Protein AF-A0A3D1PIJ4-F1 (afdb_monomer_lite)

Structure (mmCIF, N/CA/C/O backbone):
data_AF-A0A3D1PIJ4-F1
#
_entry.id   AF-A0A3D1PIJ4-F1
#
loop_
_atom_site.group_PDB
_atom_site.id
_atom_site.type_symbol
_atom_site.label_atom_id
_atom_site.label_alt_id
_atom_site.label_comp_id
_atom_site.label_asym_id
_atom_site.label_entity_id
_atom_site.label_seq_id
_atom_site.pdbx_PDB_ins_code
_atom_site.Cartn_x
_atom_site.Cartn_y
_atom_site.Cartn_z
_atom_site.occupancy
_atom_site.B_iso_or_equiv
_atom_site.auth_seq_id
_atom_site.auth_comp_id
_atom_site.auth_asym_id
_atom_site.auth_atom_id
_atom_site.pdbx_PDB_model_num
ATOM 1 N N . MET A 1 1 ? 21.576 12.232 30.224 1.00 36.19 1 MET A N 1
ATOM 2 C CA . MET A 1 1 ? 20.497 13.054 29.634 1.00 36.19 1 MET A CA 1
ATOM 3 C C . MET A 1 1 ? 19.832 12.214 28.550 1.00 36.19 1 MET A C 1
ATOM 5 O O . MET A 1 1 ? 20.417 12.026 27.494 1.00 36.19 1 MET A O 1
ATOM 9 N N . VAL A 1 2 ? 18.699 11.579 28.856 1.00 36.59 2 VAL A N 1
ATOM 10 C CA . VAL A 1 2 ? 17.982 10.718 27.900 1.00 36.59 2 VAL A CA 1
ATOM 11 C C . VAL A 1 2 ? 17.226 11.630 26.937 1.00 36.59 2 VAL A C 1
ATOM 13 O O . VAL A 1 2 ? 16.406 12.434 27.381 1.00 36.59 2 VAL A O 1
ATOM 16 N N . LYS A 1 3 ? 17.525 11.552 25.634 1.00 39.94 3 LYS A N 1
ATOM 17 C CA . LYS A 1 3 ? 16.743 12.249 24.608 1.00 39.94 3 LYS A CA 1
ATOM 18 C C . LYS A 1 3 ? 15.342 11.640 24.595 1.00 39.94 3 LYS A C 1
ATOM 20 O O . LYS A 1 3 ? 15.169 10.463 24.297 1.00 39.94 3 LYS A O 1
ATOM 25 N N . LYS A 1 4 ? 14.360 12.447 24.987 1.00 38.47 4 LYS A N 1
ATOM 26 C CA . LYS A 1 4 ? 12.931 12.152 24.909 1.00 38.47 4 LYS A CA 1
ATOM 27 C C . LYS A 1 4 ? 12.610 11.913 23.430 1.00 38.47 4 LYS A C 1
ATOM 29 O O . LYS A 1 4 ? 12.696 12.856 22.652 1.00 38.47 4 LYS A O 1
ATOM 34 N N . ASN A 1 5 ? 12.342 10.663 23.048 1.00 37.53 5 ASN A N 1
ATOM 35 C CA . ASN A 1 5 ? 11.903 10.317 21.696 1.00 37.53 5 ASN A CA 1
ATOM 36 C C . ASN A 1 5 ? 10.696 11.194 21.352 1.00 37.53 5 ASN A C 1
ATOM 38 O O . ASN A 1 5 ? 9.658 11.109 22.013 1.00 37.53 5 ASN A O 1
ATOM 42 N N . GLU A 1 6 ? 10.848 12.056 20.351 1.00 40.28 6 GLU A N 1
ATOM 43 C CA . GLU A 1 6 ? 9.713 12.670 19.683 1.00 40.28 6 GLU A CA 1
ATOM 44 C C . GLU A 1 6 ? 8.866 11.521 19.145 1.00 40.28 6 GLU A C 1
ATOM 46 O O . GLU A 1 6 ? 9.326 10.712 18.340 1.00 40.28 6 GLU A O 1
ATOM 51 N N . ILE A 1 7 ? 7.648 11.389 19.667 1.00 46.91 7 ILE A N 1
ATOM 52 C CA . ILE A 1 7 ? 6.647 10.479 19.126 1.00 46.91 7 ILE A CA 1
ATOM 53 C C . ILE A 1 7 ? 6.382 10.992 17.713 1.00 46.91 7 ILE A C 1
ATOM 55 O O . ILE A 1 7 ? 5.614 11.937 17.533 1.00 46.91 7 ILE A O 1
ATOM 59 N N . SER A 1 8 ? 7.083 10.419 16.730 1.00 50.78 8 SER A N 1
ATOM 60 C CA . SER A 1 8 ? 6.743 10.542 15.319 1.00 50.78 8 SER A CA 1
ATOM 61 C C . SER A 1 8 ? 5.248 10.278 15.225 1.00 50.78 8 SER A C 1
ATOM 63 O O . SER A 1 8 ? 4.767 9.204 15.597 1.00 50.78 8 SER A O 1
ATOM 65 N N . LYS A 1 9 ? 4.492 11.317 14.879 1.00 66.25 9 LYS A N 1
ATOM 66 C CA . LYS A 1 9 ? 3.040 11.250 14.816 1.00 66.25 9 LYS A CA 1
ATOM 67 C C . LYS A 1 9 ? 2.722 10.303 13.665 1.00 66.25 9 LYS A C 1
ATOM 69 O O . LYS A 1 9 ? 2.922 10.679 12.514 1.00 66.25 9 LYS A O 1
ATOM 74 N N . LEU A 1 10 ? 2.306 9.084 14.005 1.00 82.81 10 LEU A N 1
ATOM 75 C CA . LEU A 1 10 ? 1.953 8.033 13.055 1.00 82.81 10 LEU A CA 1
ATOM 76 C C . LEU A 1 10 ? 1.086 8.636 11.943 1.00 82.81 10 LEU A C 1
ATOM 78 O O . LEU A 1 10 ? 0.108 9.329 12.226 1.00 82.81 10 LEU A O 1
ATOM 82 N N . GLY A 1 11 ? 1.529 8.482 10.701 1.00 92.69 11 GLY A N 1
ATOM 83 C CA . GLY A 1 11 ? 1.030 9.217 9.550 1.00 92.69 11 GLY A CA 1
ATOM 84 C C . GLY A 1 11 ? 0.187 8.357 8.620 1.00 92.69 11 GLY A C 1
ATOM 85 O O . GLY A 1 11 ? 0.093 7.139 8.756 1.00 92.69 11 GLY A O 1
ATOM 86 N N . LYS A 1 12 ? -0.391 8.997 7.597 1.00 95.62 12 LYS A N 1
ATOM 87 C CA . LYS A 1 12 ? -1.196 8.324 6.562 1.00 95.62 12 LYS A CA 1
ATOM 88 C C . LYS A 1 12 ? -0.456 7.133 5.925 1.00 95.62 12 LYS A C 1
ATOM 90 O O . LYS A 1 12 ? -1.069 6.109 5.650 1.00 95.62 12 LYS A O 1
ATOM 95 N N . GLN A 1 13 ? 0.858 7.261 5.727 1.00 96.50 13 GLN A N 1
ATOM 96 C CA . GLN A 1 13 ? 1.696 6.229 5.108 1.00 96.50 13 GLN A CA 1
ATOM 97 C C . GLN A 1 13 ? 1.903 4.990 5.987 1.00 96.50 13 GLN A C 1
ATOM 99 O O . GLN A 1 13 ? 2.015 3.895 5.445 1.00 96.50 13 GLN A O 1
ATOM 104 N N . ASP A 1 14 ? 1.882 5.119 7.316 1.00 97.25 14 ASP A N 1
ATOM 105 C CA . ASP A 1 14 ? 2.011 3.964 8.216 1.00 97.25 14 ASP A CA 1
ATOM 106 C C . ASP A 1 14 ? 0.780 3.051 8.122 1.00 97.25 14 ASP A C 1
ATOM 108 O O . ASP A 1 14 ? 0.894 1.826 8.072 1.00 97.25 14 ASP A O 1
ATOM 112 N N . TRP A 1 15 ? -0.409 3.654 8.017 1.00 98.00 15 TRP A N 1
ATOM 113 C CA . TRP A 1 15 ? -1.661 2.934 7.778 1.00 98.00 15 TRP A CA 1
ATOM 114 C C . TRP A 1 15 ? -1.686 2.241 6.418 1.00 98.00 15 TRP A C 1
ATOM 116 O O . TRP A 1 15 ? -2.098 1.086 6.341 1.00 98.00 15 TRP A O 1
ATOM 126 N N . ILE A 1 16 ? -1.235 2.929 5.364 1.00 98.19 16 ILE A N 1
ATOM 127 C CA . ILE A 1 16 ? -1.156 2.366 4.010 1.00 98.19 16 ILE A CA 1
ATOM 128 C C . ILE A 1 16 ? -0.170 1.196 3.979 1.00 98.19 16 ILE A C 1
ATOM 130 O O . ILE A 1 16 ? -0.525 0.107 3.536 1.00 98.19 16 ILE A O 1
ATOM 134 N N . GLY A 1 17 ? 1.042 1.393 4.503 1.00 97.25 17 GLY A N 1
ATOM 135 C CA . GLY A 1 17 ? 2.086 0.372 4.516 1.00 97.25 17 GLY A CA 1
ATOM 136 C C . GLY A 1 17 ? 1.677 -0.875 5.298 1.00 97.25 17 GLY A C 1
ATOM 137 O O . GLY A 1 17 ? 1.830 -1.991 4.801 1.00 97.25 17 GLY A O 1
ATOM 138 N N . LEU A 1 18 ? 1.092 -0.708 6.490 1.00 98.12 18 LEU A N 1
ATOM 139 C CA . LEU A 1 18 ? 0.581 -1.852 7.242 1.00 98.12 18 LEU A CA 1
ATOM 140 C C . LEU A 1 18 ? -0.628 -2.498 6.553 1.00 98.12 18 LEU A C 1
ATOM 142 O O . LEU A 1 18 ? -0.735 -3.722 6.543 1.00 98.12 18 LEU A O 1
ATOM 146 N N . GLY A 1 19 ? -1.524 -1.702 5.969 1.00 97.94 19 GLY A N 1
ATOM 147 C CA . GLY A 1 19 ? -2.668 -2.203 5.212 1.00 97.94 19 GLY A CA 1
ATOM 148 C C . GLY A 1 19 ? -2.243 -3.099 4.049 1.00 97.94 19 GLY A C 1
ATOM 149 O O . GLY A 1 19 ? -2.775 -4.198 3.914 1.00 97.94 19 GLY A O 1
ATOM 150 N N . LEU A 1 20 ? -1.243 -2.681 3.264 1.00 97.56 20 LEU A N 1
ATOM 151 C CA . LEU A 1 20 ? -0.673 -3.475 2.167 1.00 97.56 20 LEU A CA 1
ATOM 152 C C . LEU A 1 20 ? -0.025 -4.771 2.671 1.00 97.56 20 LEU A C 1
ATOM 154 O O . LEU A 1 20 ? -0.197 -5.822 2.056 1.00 97.56 20 LEU A O 1
ATOM 158 N N . LYS A 1 21 ? 0.654 -4.727 3.823 1.00 97.38 21 LYS A N 1
ATOM 159 C CA . LYS A 1 21 ? 1.204 -5.931 4.458 1.00 97.38 21 LYS A CA 1
ATOM 160 C C . LYS A 1 21 ? 0.102 -6.921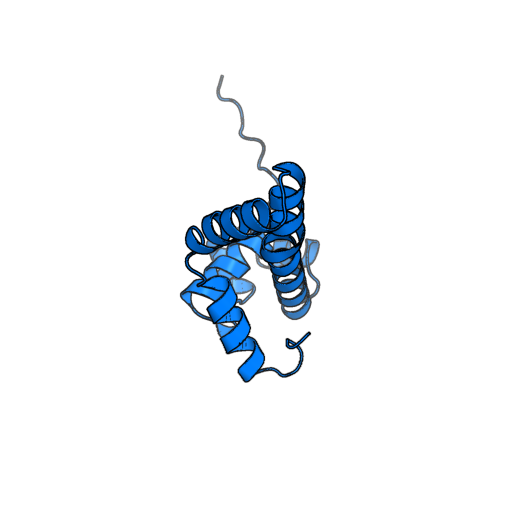 4.852 1.00 97.38 21 LYS A C 1
ATOM 162 O O . LYS A 1 21 ? 0.174 -8.093 4.503 1.00 97.38 21 LYS A O 1
ATOM 167 N N . VAL A 1 22 ? -0.940 -6.448 5.536 1.00 98.00 22 VAL A N 1
ATOM 168 C CA . VAL A 1 22 ? -2.084 -7.288 5.932 1.00 98.00 22 VAL A CA 1
ATOM 169 C C . VAL A 1 22 ? -2.829 -7.826 4.708 1.00 98.00 22 VAL A C 1
ATOM 171 O O . VAL A 1 22 ? -3.267 -8.975 4.716 1.00 98.00 22 VAL A O 1
ATOM 174 N N . LEU A 1 23 ? -2.946 -7.026 3.646 1.00 97.31 23 LEU A N 1
ATOM 175 C CA . LEU A 1 23 ? -3.527 -7.449 2.375 1.00 97.31 23 LEU A CA 1
ATOM 176 C C . LEU A 1 23 ? -2.752 -8.628 1.774 1.00 97.31 23 LEU A C 1
ATOM 178 O O . LEU A 1 23 ? -3.371 -9.635 1.440 1.00 97.31 23 LEU A O 1
ATOM 182 N N . ALA A 1 24 ? -1.425 -8.521 1.681 1.00 95.88 24 ALA A N 1
ATOM 183 C CA . ALA A 1 24 ? -0.566 -9.586 1.166 1.00 95.88 24 ALA A CA 1
ATOM 184 C C . ALA A 1 24 ? -0.662 -10.876 2.000 1.00 95.88 24 ALA A C 1
ATOM 186 O O . ALA A 1 24 ? -0.742 -11.968 1.446 1.00 95.88 24 ALA A O 1
ATOM 187 N N . GLU A 1 25 ? -0.699 -10.753 3.329 1.00 96.06 25 GLU A N 1
ATOM 188 C CA . GLU A 1 25 ? -0.680 -11.904 4.240 1.00 96.06 25 GLU A CA 1
ATOM 189 C C . GLU A 1 25 ? -2.051 -12.574 4.417 1.00 96.06 25 GLU A C 1
ATOM 191 O O . GLU A 1 25 ? -2.128 -13.769 4.694 1.00 96.06 25 GLU A O 1
ATOM 196 N N . SER A 1 26 ? -3.147 -11.812 4.359 1.00 95.81 26 SER A N 1
ATOM 197 C CA . SER A 1 26 ? -4.469 -12.268 4.831 1.00 95.81 26 SER A CA 1
ATOM 198 C C . SER A 1 26 ? -5.650 -11.837 3.954 1.00 95.81 26 SER A C 1
ATOM 200 O O . SER A 1 26 ? -6.798 -12.176 4.253 1.00 95.81 26 SER A O 1
ATOM 202 N N . GLY A 1 27 ? -5.395 -11.118 2.861 1.00 95.25 27 GLY A N 1
ATOM 203 C CA . GLY A 1 27 ? -6.417 -10.647 1.932 1.00 95.25 27 GLY A CA 1
ATOM 204 C C . GLY A 1 27 ? -7.195 -9.419 2.417 1.00 95.25 27 GLY A C 1
ATOM 205 O O . GLY A 1 27 ? -7.121 -8.991 3.570 1.00 95.25 27 GLY A O 1
ATOM 206 N N . VAL A 1 28 ? -7.981 -8.840 1.505 1.00 95.81 28 VAL A N 1
ATOM 207 C CA . VAL A 1 28 ? -8.651 -7.540 1.700 1.00 95.81 28 VAL A CA 1
ATOM 208 C C . VAL A 1 28 ? -9.601 -7.509 2.901 1.00 95.81 28 VAL A C 1
ATOM 210 O O . VAL A 1 28 ? -9.699 -6.501 3.603 1.00 95.81 28 VAL A O 1
ATOM 213 N N . GLU A 1 29 ? -10.264 -8.625 3.204 1.00 94.56 29 GLU A N 1
ATOM 214 C CA . GLU A 1 29 ? -11.196 -8.728 4.331 1.00 94.56 29 GLU A CA 1
ATOM 215 C C . GLU A 1 29 ? -10.513 -8.571 5.693 1.00 94.56 29 GLU A C 1
ATOM 217 O O . GLU A 1 29 ? -11.159 -8.162 6.659 1.00 94.56 29 GLU A O 1
ATOM 222 N N . ALA A 1 30 ? -9.211 -8.857 5.783 1.00 96.44 30 ALA A N 1
ATOM 223 C CA . ALA A 1 30 ? -8.426 -8.670 6.998 1.00 96.44 30 ALA A CA 1
ATOM 224 C C . ALA A 1 30 ? -8.013 -7.205 7.220 1.00 96.44 30 ALA A C 1
ATOM 226 O O . ALA A 1 30 ? -7.718 -6.812 8.353 1.00 96.44 30 ALA A O 1
ATOM 227 N N . VAL A 1 31 ? -8.050 -6.372 6.173 1.00 97.69 31 VAL A N 1
ATOM 228 C CA . VAL A 1 31 ? -7.736 -4.939 6.236 1.00 97.69 31 VAL A CA 1
ATOM 229 C C . VAL A 1 31 ? -8.889 -4.199 6.916 1.00 97.69 31 VAL A C 1
ATOM 231 O O . VAL A 1 31 ? -9.792 -3.663 6.275 1.00 97.69 31 VAL A O 1
ATOM 234 N N . ARG A 1 32 ? -8.898 -4.204 8.251 1.00 97.38 32 ARG A N 1
ATOM 235 C CA . ARG A 1 32 ? -9.932 -3.572 9.083 1.00 97.38 32 ARG A CA 1
ATOM 236 C C . ARG A 1 32 ? -9.306 -2.561 10.033 1.00 97.38 32 ARG A C 1
ATOM 238 O O . ARG A 1 32 ? -8.255 -2.813 10.616 1.00 97.38 32 ARG A O 1
ATOM 245 N N . VAL A 1 33 ? -10.004 -1.445 10.249 1.00 97.38 33 VAL A N 1
ATOM 246 C CA . VAL A 1 33 ? -9.501 -0.305 11.035 1.00 97.38 33 VAL A CA 1
ATOM 247 C C . VAL A 1 33 ? -9.060 -0.715 12.442 1.00 97.38 33 VAL A C 1
ATOM 249 O O . VAL A 1 33 ? -7.989 -0.327 12.890 1.00 97.38 33 VAL A O 1
ATOM 252 N N . GLU A 1 34 ? -9.863 -1.510 13.150 1.00 97.06 34 GLU A N 1
ATOM 253 C CA . GLU A 1 34 ? -9.571 -1.894 14.537 1.00 97.06 34 GLU A CA 1
ATOM 254 C C . GLU A 1 34 ? -8.347 -2.816 14.679 1.00 97.06 34 GLU A C 1
ATOM 256 O O . GLU A 1 34 ? -7.476 -2.496 15.491 1.00 97.06 34 GLU A O 1
ATOM 261 N N . 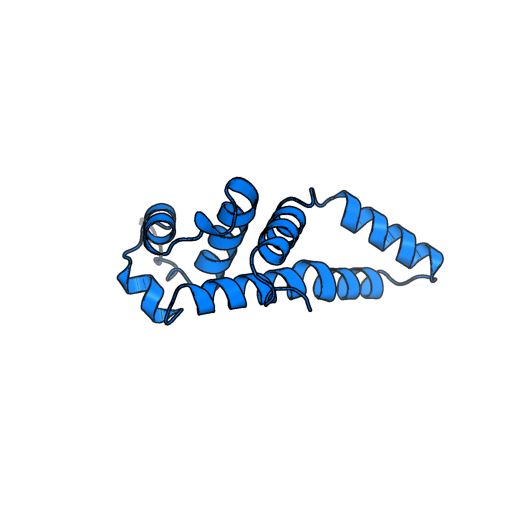PRO A 1 35 ? -8.221 -3.922 13.915 1.00 97.81 35 PRO A N 1
ATOM 262 C CA . PRO A 1 35 ? -6.985 -4.702 13.868 1.00 97.81 35 PRO A CA 1
ATOM 263 C C . PRO A 1 35 ? -5.752 -3.874 13.502 1.00 97.81 35 PRO A C 1
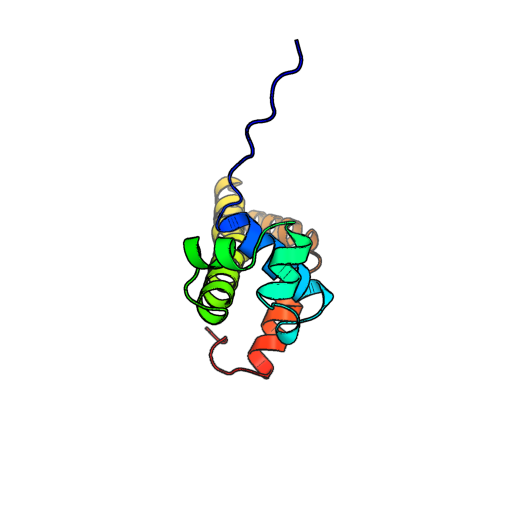ATOM 265 O O . PRO A 1 35 ? -4.734 -3.982 14.182 1.00 97.81 35 PRO A O 1
ATOM 268 N N . LEU A 1 36 ? -5.847 -3.009 12.488 1.00 97.88 36 LEU A N 1
ATOM 269 C CA . LEU A 1 36 ? -4.731 -2.155 12.076 1.00 97.88 36 LEU A CA 1
ATOM 270 C C . LEU A 1 36 ? -4.329 -1.170 13.182 1.00 97.88 36 LEU A C 1
ATOM 272 O O . LEU A 1 36 ? -3.146 -1.044 13.479 1.00 97.88 36 LEU A O 1
ATOM 276 N N . ALA A 1 37 ? -5.295 -0.541 13.857 1.00 96.62 37 ALA A N 1
ATOM 277 C CA . ALA A 1 37 ? -5.029 0.346 14.989 1.00 96.62 37 ALA A CA 1
ATOM 278 C C . ALA A 1 37 ? -4.269 -0.376 16.113 1.00 96.62 37 ALA A C 1
ATOM 280 O O . ALA A 1 37 ? -3.302 0.159 16.654 1.00 96.62 37 ALA A O 1
ATOM 281 N N . LYS A 1 38 ? -4.673 -1.616 16.428 1.00 97.00 38 LYS A N 1
ATOM 282 C CA . LYS A 1 38 ? -3.993 -2.454 17.427 1.00 97.00 38 LYS A CA 1
ATOM 283 C C . LYS A 1 38 ? -2.558 -2.776 17.014 1.00 97.00 38 LYS A C 1
ATOM 285 O O . LYS A 1 38 ? -1.659 -2.638 17.835 1.00 97.00 38 LYS A O 1
ATOM 290 N N . LEU A 1 39 ? -2.343 -3.168 15.759 1.00 96.81 39 LEU A N 1
ATOM 291 C CA . LEU A 1 39 ? -1.015 -3.478 15.219 1.00 96.81 39 LEU A CA 1
ATOM 292 C C . LEU A 1 39 ? -0.092 -2.248 15.184 1.00 96.81 39 LEU A C 1
ATOM 294 O O . LEU A 1 39 ? 1.098 -2.372 15.454 1.00 96.81 39 LEU A O 1
ATOM 298 N N . LEU A 1 40 ? -0.642 -1.061 14.915 1.00 96.00 40 LEU A N 1
ATOM 299 C CA . LEU A 1 40 ? 0.074 0.222 14.954 1.00 96.00 40 LEU A CA 1
ATOM 300 C C . LEU A 1 40 ? 0.240 0.781 16.376 1.00 96.00 40 LEU A C 1
ATOM 302 O O . LEU A 1 40 ? 0.873 1.819 16.549 1.00 96.00 40 LEU A O 1
ATOM 306 N N . ASN A 1 41 ? -0.325 0.118 17.391 1.00 95.81 41 ASN A N 1
ATOM 307 C CA . ASN A 1 41 ? -0.348 0.572 18.782 1.00 95.81 41 ASN A CA 1
ATOM 308 C C . ASN A 1 41 ? -0.936 1.991 18.954 1.00 95.81 41 ASN A C 1
ATOM 310 O O . ASN A 1 41 ? -0.413 2.829 19.692 1.00 95.81 41 ASN A O 1
ATOM 314 N N . VAL A 1 42 ? -2.040 2.267 18.256 1.00 94.75 42 VAL A N 1
ATOM 315 C CA . VAL A 1 42 ? -2.781 3.537 18.307 1.00 94.75 42 VAL A CA 1
ATOM 316 C C . VAL A 1 42 ? -4.273 3.298 18.538 1.00 94.75 42 VAL A C 1
ATOM 318 O O . VAL A 1 42 ? -4.777 2.177 18.472 1.00 94.75 42 VAL A O 1
ATOM 321 N N . THR A 1 43 ? -5.017 4.362 18.832 1.00 95.31 43 THR A N 1
ATOM 322 C CA . THR A 1 43 ? -6.471 4.267 18.996 1.00 95.31 43 THR A CA 1
ATOM 323 C C . THR A 1 43 ? -7.173 4.217 17.641 1.00 95.31 43 THR A C 1
ATOM 325 O O . THR A 1 43 ? -6.709 4.795 16.664 1.00 95.31 43 THR A O 1
ATOM 328 N N . LYS A 1 44 ? -8.374 3.629 17.586 1.00 94.62 44 LYS A N 1
ATOM 329 C CA . LYS A 1 44 ? -9.255 3.748 16.409 1.00 94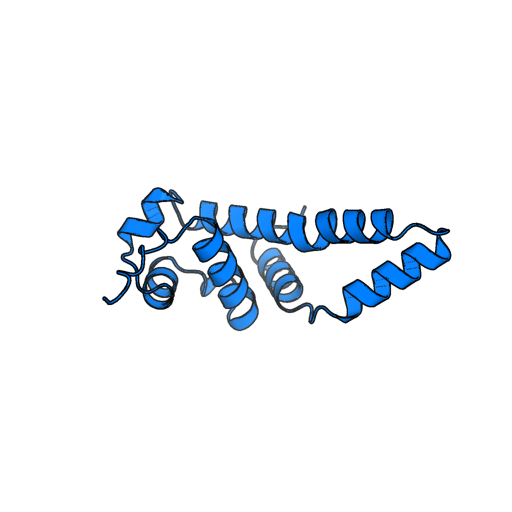.62 44 LYS A CA 1
ATOM 330 C C . LYS A 1 44 ? -9.529 5.215 16.043 1.00 94.62 44 LYS A C 1
ATOM 332 O O . LYS A 1 44 ? -9.696 5.538 14.878 1.00 94.62 44 LYS A O 1
ATOM 337 N N . GLY A 1 45 ? -9.549 6.113 17.032 1.00 95.25 45 GLY A N 1
ATOM 338 C CA . GLY A 1 45 ? -9.737 7.547 16.814 1.00 95.25 45 GLY A CA 1
ATOM 339 C C . GLY A 1 45 ? -8.618 8.202 15.998 1.00 95.25 45 GLY A C 1
ATOM 340 O O . GLY A 1 45 ? -8.897 9.148 15.269 1.00 95.25 45 GLY A O 1
ATOM 341 N N . SER A 1 46 ? -7.375 7.701 16.070 1.00 94.38 46 SER A N 1
ATOM 342 C CA . SER A 1 46 ? -6.266 8.259 15.282 1.00 94.38 46 SER A CA 1
ATOM 343 C C . SER A 1 46 ? -6.447 8.023 13.779 1.00 94.38 46 SER A C 1
ATOM 345 O O . SER A 1 46 ? -6.079 8.882 12.984 1.00 94.38 46 SER A O 1
ATOM 347 N N . PHE A 1 47 ? -7.093 6.917 13.392 1.00 96.81 47 PHE A N 1
ATOM 348 C CA . PHE A 1 47 ? -7.426 6.605 12.000 1.00 96.81 47 PHE A CA 1
ATOM 349 C C . PHE A 1 47 ? -8.228 7.726 11.333 1.00 96.81 47 PHE A C 1
ATOM 351 O O . PHE A 1 47 ? -7.906 8.143 10.221 1.00 96.81 47 PHE A O 1
ATOM 358 N N . TYR A 1 48 ? -9.227 8.261 12.041 1.00 95.94 48 TYR A N 1
ATOM 359 C CA . TYR A 1 48 ? -10.149 9.255 11.492 1.00 95.94 48 TYR A CA 1
ATOM 360 C C . TYR A 1 48 ? -9.519 10.630 11.231 1.00 95.94 48 TYR A C 1
ATOM 362 O O . TYR A 1 48 ? -10.122 11.464 10.561 1.00 95.94 48 TYR A O 1
ATOM 370 N N . TRP A 1 49 ? -8.286 10.865 11.694 1.00 95.44 49 TRP A N 1
ATOM 371 C CA . TRP A 1 49 ? -7.498 12.033 11.286 1.00 95.44 49 TRP A CA 1
ATOM 372 C C . TRP A 1 49 ? -6.890 11.890 9.887 1.00 95.44 49 TRP A C 1
ATOM 374 O O . TRP A 1 49 ? -6.466 12.888 9.307 1.00 95.44 49 TRP A O 1
ATOM 384 N N . HIS A 1 50 ? -6.816 10.666 9.361 1.00 95.75 50 HIS A N 1
ATOM 385 C CA . HIS A 1 50 ? -6.184 10.352 8.080 1.00 95.75 50 HIS A CA 1
ATOM 386 C C . HIS A 1 50 ? -7.175 9.871 7.019 1.00 95.75 50 HIS A C 1
ATOM 388 O O . HIS A 1 50 ? -6.951 10.144 5.842 1.00 95.75 50 HIS A O 1
ATOM 394 N N . PHE A 1 51 ? -8.236 9.170 7.430 1.00 97.31 51 PHE A N 1
ATOM 395 C CA . PHE A 1 51 ? -9.227 8.560 6.544 1.00 97.31 51 PHE A CA 1
ATOM 396 C C . PHE A 1 51 ? -10.623 8.639 7.159 1.00 97.31 51 PHE A C 1
ATOM 398 O O . PHE A 1 51 ? -10.806 8.411 8.352 1.00 97.31 51 PHE A O 1
ATOM 405 N N . LYS A 1 52 ? -11.639 8.899 6.346 1.00 96.75 52 LYS A N 1
ATOM 406 C CA . LYS A 1 52 ? -13.041 8.966 6.770 1.00 96.75 52 LYS A CA 1
ATOM 407 C C . LYS A 1 52 ? -13.625 7.580 7.032 1.00 96.75 52 LYS A C 1
ATOM 409 O O . LYS A 1 52 ? -14.473 7.429 7.910 1.00 96.75 52 LYS A O 1
ATOM 414 N N . ASN A 1 53 ? -13.199 6.575 6.272 1.00 97.12 53 ASN A N 1
ATOM 415 C CA . ASN A 1 53 ? -13.707 5.205 6.331 1.00 97.12 53 ASN A CA 1
ATOM 416 C C . ASN A 1 53 ? -12.666 4.200 5.802 1.00 97.12 53 ASN A C 1
ATOM 418 O O . ASN A 1 53 ? -11.551 4.576 5.439 1.00 97.12 53 ASN A O 1
ATOM 422 N N . ARG A 1 54 ? -13.016 2.907 5.819 1.00 96.38 54 ARG A N 1
ATOM 423 C CA . ARG A 1 54 ? -12.142 1.825 5.339 1.00 96.38 54 ARG A CA 1
ATOM 424 C C . ARG A 1 54 ? -11.906 1.936 3.835 1.00 96.38 54 ARG A C 1
ATOM 426 O O . ARG A 1 54 ? -10.802 1.656 3.389 1.00 96.38 54 ARG A O 1
ATOM 433 N N . GLU A 1 55 ? -12.919 2.340 3.084 1.00 96.56 55 GLU A N 1
ATOM 434 C CA . GLU A 1 55 ? -12.869 2.474 1.631 1.00 96.56 55 GLU A CA 1
ATOM 435 C C . GLU A 1 55 ? -11.794 3.490 1.217 1.00 96.56 55 GLU A C 1
ATOM 437 O O . GLU A 1 55 ? -10.951 3.175 0.389 1.00 96.56 55 GLU A O 1
ATOM 442 N N . GLU A 1 56 ? -11.698 4.639 1.893 1.00 97.62 56 GLU A N 1
ATOM 443 C CA . GLU A 1 56 ? -10.655 5.639 1.619 1.00 97.62 56 GLU A CA 1
ATOM 444 C C . GLU A 1 56 ? -9.238 5.120 1.925 1.00 97.62 56 GLU A C 1
ATOM 446 O O . GLU A 1 56 ? -8.272 5.510 1.265 1.00 97.62 56 GLU A O 1
ATOM 451 N N . LEU A 1 57 ? -9.089 4.233 2.917 1.00 97.88 57 LEU A N 1
ATOM 452 C CA . LEU A 1 57 ? -7.816 3.546 3.153 1.00 97.88 57 LEU A CA 1
ATOM 453 C C . LEU A 1 57 ? -7.496 2.590 1.999 1.00 97.88 57 LEU A C 1
ATOM 455 O O . LEU A 1 57 ? -6.365 2.591 1.520 1.00 97.88 57 LEU A O 1
ATOM 459 N N . LEU A 1 58 ? -8.469 1.789 1.563 1.00 97.00 58 LEU A N 1
ATOM 460 C CA . LEU A 1 58 ? -8.297 0.831 0.471 1.00 97.00 58 LEU A CA 1
ATOM 461 C C . LEU A 1 58 ? -7.934 1.529 -0.847 1.00 97.00 58 LEU A C 1
ATOM 463 O O . LEU A 1 58 ? -6.982 1.118 -1.507 1.00 97.00 58 LEU A O 1
ATOM 467 N N . ASP A 1 59 ? -8.604 2.633 -1.176 1.00 96.81 59 ASP A N 1
ATOM 468 C CA . ASP A 1 59 ? -8.283 3.451 -2.348 1.00 96.81 59 ASP A CA 1
ATOM 469 C C . ASP A 1 59 ? -6.862 4.017 -2.259 1.00 96.81 59 ASP A C 1
ATOM 471 O O . ASP A 1 59 ? -6.093 3.970 -3.220 1.00 96.81 59 ASP A O 1
ATOM 475 N N . ALA A 1 60 ? -6.471 4.523 -1.085 1.00 97.31 60 ALA A N 1
ATOM 476 C CA . ALA A 1 60 ? -5.123 5.040 -0.876 1.00 97.31 60 ALA A CA 1
ATOM 477 C C . ALA A 1 60 ? -4.051 3.941 -0.949 1.00 97.31 60 ALA A C 1
ATOM 479 O O . ALA A 1 60 ? -2.943 4.211 -1.406 1.00 97.31 60 ALA A O 1
ATOM 480 N N . MET A 1 61 ? -4.367 2.717 -0.518 1.00 97.31 61 MET A N 1
ATOM 481 C CA . MET A 1 61 ? -3.491 1.556 -0.670 1.00 97.31 61 MET A CA 1
ATOM 482 C C . MET A 1 61 ? -3.288 1.197 -2.141 1.00 97.31 61 MET A C 1
ATOM 484 O O . MET A 1 61 ? -2.148 0.990 -2.548 1.00 97.31 61 MET A O 1
ATOM 488 N N . LEU A 1 62 ? -4.358 1.175 -2.942 1.00 95.19 62 LEU A N 1
ATOM 489 C CA . LEU A 1 62 ? -4.263 0.934 -4.384 1.00 95.19 62 LEU A CA 1
ATOM 490 C C . LEU A 1 62 ? -3.425 2.009 -5.079 1.00 95.19 62 LEU A C 1
ATOM 492 O O . LEU A 1 62 ? -2.510 1.680 -5.827 1.00 95.19 62 LEU A O 1
ATOM 496 N N . GLN A 1 63 ? -3.681 3.286 -4.788 1.00 94.88 63 GLN A N 1
ATOM 497 C CA . GLN A 1 63 ? -2.908 4.397 -5.354 1.00 94.88 63 GLN A CA 1
ATOM 498 C C . GLN A 1 63 ? -1.421 4.309 -4.995 1.00 94.88 63 GLN A C 1
ATOM 500 O O . GLN A 1 63 ? -0.557 4.565 -5.832 1.00 94.88 63 GLN A O 1
ATOM 505 N N . ASP A 1 64 ? -1.110 3.953 -3.748 1.00 94.69 64 ASP A N 1
ATOM 506 C CA . ASP A 1 64 ? 0.271 3.815 -3.298 1.00 94.69 64 ASP A CA 1
ATOM 507 C C . ASP A 1 64 ? 0.967 2.605 -3.935 1.00 94.69 64 ASP A C 1
ATOM 509 O O . ASP A 1 64 ? 2.132 2.719 -4.312 1.00 94.69 64 ASP A O 1
ATOM 513 N N . TRP A 1 65 ? 0.251 1.491 -4.119 1.00 93.38 65 TRP A N 1
ATOM 514 C CA . TRP A 1 65 ? 0.744 0.321 -4.847 1.00 93.38 65 TRP A CA 1
ATOM 515 C C . TRP A 1 65 ? 1.035 0.648 -6.317 1.00 93.38 65 TRP A C 1
ATOM 517 O O . TRP A 1 65 ? 2.161 0.436 -6.754 1.00 93.38 65 TRP A O 1
ATOM 527 N N . VAL A 1 66 ? 0.094 1.264 -7.048 1.00 90.50 66 VAL A N 1
ATOM 528 C CA . VAL A 1 66 ? 0.305 1.677 -8.453 1.00 90.50 66 VAL A CA 1
ATOM 529 C C . VAL A 1 66 ? 1.527 2.587 -8.577 1.00 90.50 66 VAL A C 1
ATOM 531 O O . VAL A 1 66 ? 2.399 2.357 -9.414 1.00 90.50 66 VAL A O 1
ATOM 534 N N . ARG A 1 67 ? 1.650 3.588 -7.697 1.00 90.12 67 ARG A N 1
ATOM 535 C CA . ARG A 1 67 ? 2.796 4.507 -7.704 1.00 90.12 67 ARG A CA 1
ATOM 536 C C . ARG A 1 67 ? 4.132 3.779 -7.496 1.00 90.12 67 ARG A C 1
ATOM 538 O O . ARG A 1 67 ? 5.139 4.165 -8.086 1.00 90.12 67 ARG A O 1
ATOM 545 N N . ARG A 1 68 ? 4.176 2.767 -6.622 1.00 86.75 68 ARG A N 1
ATOM 546 C CA . ARG A 1 68 ? 5.408 2.017 -6.320 1.00 86.75 68 ARG A CA 1
ATOM 547 C C . ARG A 1 68 ? 5.755 1.023 -7.423 1.00 86.75 68 ARG A C 1
ATOM 549 O O . ARG A 1 68 ? 6.881 1.050 -7.901 1.00 86.75 68 ARG A O 1
ATOM 556 N N . GLU A 1 69 ? 4.797 0.208 -7.848 1.00 85.44 69 GLU A N 1
ATOM 557 C CA . GLU A 1 69 ? 5.052 -0.880 -8.798 1.00 85.44 69 GLU A CA 1
ATOM 558 C C . GLU A 1 69 ? 5.091 -0.417 -10.257 1.00 85.44 69 GLU A C 1
ATOM 560 O O . GLU A 1 69 ? 5.660 -1.091 -11.106 1.00 85.44 69 GLU A O 1
ATOM 565 N N . THR A 1 70 ? 4.499 0.732 -10.587 1.00 83.75 70 THR A N 1
ATOM 566 C CA . THR A 1 70 ? 4.501 1.249 -11.965 1.00 83.75 70 THR A CA 1
ATOM 567 C C . THR A 1 70 ? 5.403 2.469 -12.090 1.00 83.75 70 THR A C 1
ATOM 569 O O . THR A 1 70 ? 6.468 2.391 -12.705 1.00 83.75 70 THR A O 1
ATOM 572 N N . ASP A 1 71 ? 5.030 3.591 -11.470 1.00 84.31 71 ASP A N 1
ATOM 573 C CA . ASP A 1 71 ? 5.703 4.873 -11.725 1.00 84.31 71 ASP A CA 1
ATOM 574 C C . ASP A 1 71 ? 7.167 4.867 -11.265 1.00 84.31 71 ASP A C 1
ATOM 576 O O . ASP A 1 71 ? 8.050 5.368 -11.969 1.00 84.31 71 ASP A O 1
ATOM 580 N N . SER A 1 72 ? 7.447 4.281 -10.096 1.00 86.25 72 SER A N 1
ATOM 581 C CA . SER A 1 72 ? 8.812 4.198 -9.569 1.00 86.25 72 SER A CA 1
ATOM 582 C C . SER A 1 72 ? 9.693 3.263 -10.400 1.00 86.25 72 SER A C 1
ATOM 584 O O . SER A 1 72 ? 10.845 3.610 -10.661 1.00 86.25 72 SER A O 1
ATOM 586 N N . ILE A 1 73 ? 9.165 2.116 -10.847 1.00 87.94 73 ILE A N 1
ATOM 587 C CA . ILE A 1 73 ? 9.912 1.166 -11.687 1.00 87.94 73 ILE A CA 1
ATOM 588 C C . ILE A 1 73 ? 10.231 1.803 -13.041 1.00 87.94 73 ILE A C 1
ATOM 590 O O . ILE A 1 73 ? 11.387 1.794 -13.460 1.00 87.94 73 ILE A O 1
ATOM 594 N N . ILE A 1 74 ? 9.246 2.432 -13.691 1.00 88.81 74 ILE A N 1
ATOM 595 C CA . ILE A 1 74 ? 9.456 3.142 -14.961 1.00 88.81 74 ILE A CA 1
ATOM 596 C C . ILE A 1 74 ? 10.517 4.230 -14.788 1.00 88.81 74 ILE A C 1
ATOM 598 O O . ILE A 1 74 ? 11.474 4.284 -15.556 1.00 88.81 74 ILE A O 1
ATOM 602 N N . THR A 1 75 ? 10.392 5.063 -13.751 1.00 91.00 75 THR A N 1
ATOM 603 C CA . THR A 1 75 ? 11.352 6.143 -13.479 1.00 91.00 75 THR A CA 1
ATOM 604 C C . THR A 1 75 ? 12.766 5.600 -13.273 1.00 91.00 75 THR A C 1
ATOM 606 O O . THR A 1 75 ? 13.729 6.174 -13.779 1.00 91.00 75 THR A O 1
ATOM 609 N N . GLN A 1 76 ? 12.907 4.486 -12.552 1.00 91.56 76 GLN A N 1
ATOM 610 C CA . GLN A 1 76 ? 14.198 3.863 -12.281 1.00 91.56 76 GLN A CA 1
ATOM 611 C C . GLN A 1 76 ? 14.830 3.271 -13.548 1.00 91.56 76 GLN A C 1
ATOM 613 O O . GLN A 1 76 ? 16.003 3.533 -13.813 1.00 91.56 76 GLN A O 1
ATOM 618 N N . VAL A 1 77 ? 14.058 2.536 -14.354 1.00 94.06 77 VAL A N 1
ATOM 619 C CA . VAL A 1 77 ? 14.522 1.969 -15.632 1.00 94.06 77 VAL A CA 1
ATOM 620 C C . VAL A 1 77 ? 14.923 3.077 -16.607 1.00 94.06 77 VAL A C 1
ATOM 622 O O . VAL A 1 77 ? 15.965 2.985 -17.255 1.00 94.06 77 VAL A O 1
ATOM 625 N N . GLU A 1 78 ? 14.140 4.153 -16.684 1.00 93.56 78 GLU A N 1
ATOM 626 C CA . GLU A 1 78 ? 14.458 5.313 -17.519 1.00 93.56 78 GLU A CA 1
ATOM 627 C C . GLU A 1 78 ? 15.730 6.032 -17.048 1.00 93.56 78 GLU A C 1
ATOM 629 O O . GLU A 1 78 ? 16.577 6.382 -17.872 1.00 93.56 78 GLU A O 1
ATOM 634 N N . ALA A 1 79 ? 15.919 6.191 -15.735 1.00 93.88 79 ALA A N 1
ATOM 635 C CA . ALA A 1 79 ? 17.110 6.820 -15.165 1.00 93.88 79 ALA A CA 1
ATOM 636 C C . ALA A 1 79 ? 18.397 5.997 -15.367 1.00 93.88 79 ALA A C 1
ATOM 638 O O . ALA A 1 79 ? 19.478 6.579 -15.465 1.00 93.88 79 ALA A O 1
ATOM 639 N N . MET A 1 80 ? 18.302 4.665 -15.450 1.00 93.69 80 MET A N 1
ATOM 640 C CA . MET A 1 80 ? 19.440 3.787 -15.768 1.00 93.69 80 MET A CA 1
ATOM 641 C C . MET A 1 80 ? 19.932 3.960 -17.215 1.00 93.69 80 MET A C 1
ATOM 643 O O . MET A 1 80 ? 21.107 3.719 -17.496 1.00 93.69 80 MET A O 1
ATOM 647 N N . GLY A 1 81 ? 19.061 4.410 -18.125 1.00 92.69 81 GLY A N 1
ATOM 648 C CA . GLY A 1 81 ? 19.391 4.638 -19.530 1.00 92.69 81 GLY A CA 1
ATOM 649 C C . GLY A 1 81 ? 19.661 3.354 -20.326 1.00 92.69 81 GLY A C 1
ATOM 650 O O . GLY A 1 81 ? 19.337 2.245 -19.906 1.00 92.69 81 GLY A O 1
ATOM 651 N N . GLY A 1 82 ? 20.243 3.518 -21.517 1.00 95.56 82 GLY A N 1
ATOM 652 C CA . GLY A 1 82 ? 20.523 2.423 -22.450 1.00 95.56 82 GLY A CA 1
ATOM 653 C C . GLY A 1 82 ? 19.492 2.282 -23.571 1.00 95.56 82 GLY A C 1
ATOM 654 O O . GLY A 1 82 ? 18.532 3.049 -23.676 1.00 95.56 82 GLY A O 1
ATOM 655 N N . ASP A 1 83 ? 19.734 1.310 -24.449 1.00 97.06 83 ASP A N 1
ATOM 656 C CA . ASP A 1 83 ? 18.817 0.962 -25.531 1.00 97.06 83 ASP A CA 1
ATOM 657 C C . ASP A 1 83 ? 17.606 0.159 -25.020 1.00 97.06 83 ASP A C 1
ATOM 659 O O . ASP A 1 83 ? 17.502 -0.190 -23.841 1.00 97.06 83 ASP A O 1
ATOM 663 N N . ALA A 1 84 ? 16.657 -0.133 -25.912 1.00 96.00 84 ALA A N 1
ATOM 664 C CA . ALA A 1 84 ? 15.429 -0.837 -25.544 1.00 96.00 84 ALA A CA 1
ATOM 665 C C . ALA A 1 84 ? 15.695 -2.221 -24.919 1.00 96.00 84 ALA A C 1
ATOM 667 O O . ALA A 1 84 ? 14.998 -2.614 -23.985 1.00 96.00 84 ALA A O 1
ATOM 668 N N . ALA A 1 85 ? 16.711 -2.945 -25.402 1.00 97.12 85 ALA A N 1
ATOM 669 C CA . ALA A 1 85 ? 17.075 -4.253 -24.864 1.00 97.12 85 ALA A CA 1
ATOM 670 C C . A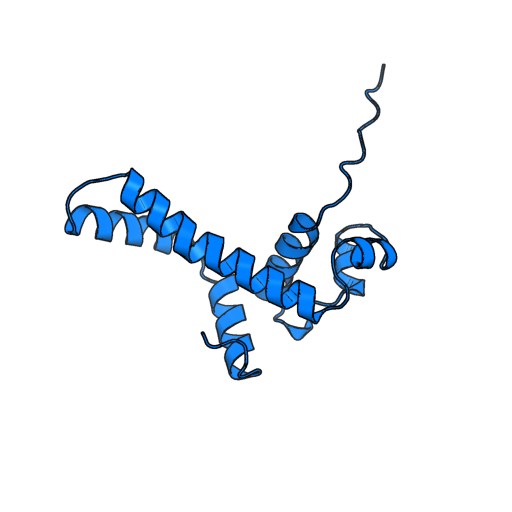LA A 1 85 ? 17.635 -4.139 -23.438 1.00 97.12 85 ALA A C 1
ATOM 672 O O . ALA A 1 85 ? 17.226 -4.891 -22.555 1.00 97.12 85 ALA A O 1
ATOM 673 N N . THR A 1 86 ? 18.507 -3.158 -23.192 1.00 96.56 86 THR A N 1
ATOM 674 C CA . THR A 1 86 ? 19.062 -2.873 -21.861 1.00 96.56 86 THR A CA 1
ATOM 675 C C . THR A 1 86 ? 17.959 -2.503 -20.871 1.00 96.56 86 THR A C 1
ATOM 677 O O . THR A 1 86 ? 17.901 -3.048 -19.770 1.00 96.56 86 THR A O 1
ATOM 680 N N . LYS A 1 87 ? 17.028 -1.633 -21.279 1.00 95.81 87 LYS A N 1
ATOM 681 C CA . LYS A 1 87 ? 15.880 -1.245 -20.448 1.00 95.81 87 LYS A CA 1
ATOM 682 C C . LYS A 1 87 ? 14.979 -2.430 -20.098 1.00 95.81 87 LYS A C 1
ATOM 684 O O . LYS A 1 87 ? 14.541 -2.536 -18.956 1.00 95.81 87 LYS A O 1
ATOM 689 N N . LEU A 1 88 ? 14.733 -3.337 -21.046 1.00 95.12 88 LEU A N 1
ATOM 690 C CA . LEU A 1 88 ? 13.939 -4.544 -20.800 1.00 95.12 88 LEU A CA 1
ATOM 691 C C . LEU A 1 88 ? 14.610 -5.479 -19.780 1.00 95.12 88 LEU A C 1
ATOM 693 O O . LEU A 1 88 ? 13.933 -6.015 -18.907 1.00 95.12 88 LEU A O 1
ATOM 697 N N . LEU A 1 89 ? 15.932 -5.651 -19.858 1.00 95.25 89 LEU A N 1
ATOM 698 C CA . LEU A 1 89 ? 16.680 -6.456 -18.888 1.00 95.25 89 LEU A CA 1
ATOM 699 C C . LEU A 1 89 ? 16.653 -5.830 -17.487 1.00 95.25 89 LEU A C 1
ATOM 701 O O . LEU A 1 89 ? 16.405 -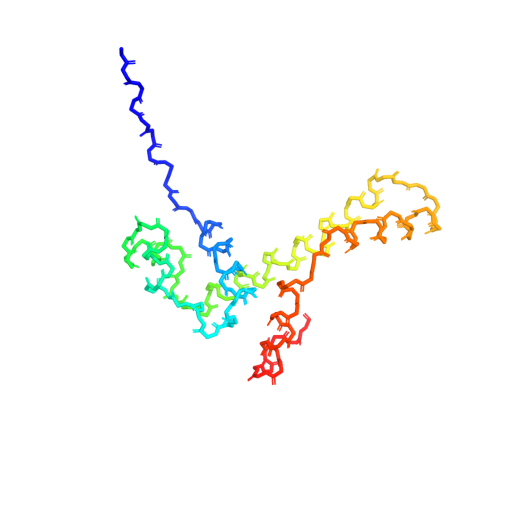6.540 -16.516 1.00 95.25 89 LEU A O 1
ATOM 705 N N . ASN A 1 90 ? 16.829 -4.509 -17.387 1.00 94.00 90 ASN A N 1
ATOM 706 C CA . ASN A 1 90 ? 16.723 -3.789 -16.115 1.00 94.00 90 ASN A CA 1
ATOM 707 C C . ASN A 1 90 ? 15.322 -3.924 -15.500 1.00 94.00 90 ASN A C 1
ATOM 709 O O . ASN A 1 90 ? 15.197 -4.127 -14.296 1.00 94.00 90 ASN A O 1
ATOM 713 N N . LEU A 1 91 ? 14.271 -3.855 -16.324 1.00 92.75 91 LEU A N 1
ATOM 714 C CA . LEU A 1 91 ? 12.900 -4.087 -15.873 1.00 92.75 91 LEU A CA 1
ATOM 715 C C . LEU A 1 91 ? 12.724 -5.500 -15.301 1.00 92.75 91 LEU A C 1
ATOM 717 O O . LEU A 1 91 ? 12.144 -5.646 -14.228 1.00 92.75 91 LEU A O 1
ATOM 721 N N . PHE A 1 92 ? 13.228 -6.532 -15.986 1.00 91.81 92 PHE A N 1
ATOM 722 C CA . PHE A 1 92 ? 13.139 -7.905 -15.483 1.00 91.81 92 PHE A CA 1
ATOM 723 C C . PHE A 1 92 ? 13.893 -8.097 -14.171 1.00 91.81 92 PHE A C 1
ATOM 725 O O . PHE A 1 92 ? 13.362 -8.737 -13.270 1.00 91.81 92 PHE A O 1
ATOM 732 N N . GLU A 1 93 ? 15.088 -7.524 -14.039 1.00 90.56 93 GLU A N 1
ATOM 733 C CA . GLU A 1 93 ? 15.866 -7.605 -12.800 1.00 90.56 93 GLU A CA 1
ATOM 734 C C . GLU A 1 93 ? 15.094 -7.009 -11.614 1.00 90.56 93 GLU A C 1
ATOM 736 O O . GLU A 1 93 ? 15.015 -7.624 -10.554 1.00 90.56 93 GLU A O 1
ATOM 741 N N . LEU A 1 94 ? 14.459 -5.848 -11.807 1.00 88.06 94 LEU A N 1
ATOM 742 C CA . LEU A 1 94 ? 13.634 -5.214 -10.777 1.00 88.06 94 LEU A CA 1
ATOM 743 C C . LEU A 1 94 ? 12.384 -6.043 -10.453 1.00 88.06 94 LEU A C 1
ATOM 745 O O . LEU A 1 94 ? 12.069 -6.242 -9.283 1.00 88.06 94 LEU A O 1
ATOM 749 N N . ALA A 1 95 ? 11.703 -6.570 -11.473 1.00 85.62 95 ALA A N 1
ATOM 750 C CA . ALA A 1 95 ? 10.490 -7.363 -11.292 1.00 85.62 95 ALA A CA 1
ATOM 751 C C . ALA A 1 95 ? 10.747 -8.706 -10.583 1.00 85.62 95 ALA A C 1
ATOM 753 O O . ALA A 1 95 ? 9.897 -9.174 -9.835 1.00 85.62 95 ALA A O 1
ATOM 754 N N . ILE A 1 96 ? 11.912 -9.332 -10.790 1.00 85.69 96 ILE A N 1
ATOM 755 C CA . ILE A 1 96 ? 12.273 -10.614 -10.156 1.00 85.69 96 ILE A CA 1
ATOM 756 C C . ILE A 1 96 ? 12.567 -10.454 -8.655 1.00 85.69 96 ILE A C 1
ATOM 758 O O . ILE A 1 96 ? 12.456 -11.419 -7.896 1.00 85.69 96 ILE A O 1
ATOM 762 N N . GLN A 1 97 ? 12.953 -9.256 -8.212 1.00 83.81 97 GLN A N 1
ATOM 763 C CA . GLN A 1 97 ? 13.247 -8.990 -6.803 1.00 83.81 97 GLN A CA 1
ATOM 764 C C . GLN A 1 97 ? 11.981 -8.862 -5.944 1.00 83.81 97 GLN A C 1
ATOM 766 O O . GLN A 1 97 ? 12.053 -9.090 -4.733 1.00 83.81 97 GLN A O 1
ATOM 771 N N . ASP A 1 98 ? 10.833 -8.540 -6.548 1.00 82.31 98 ASP A N 1
ATOM 772 C CA . ASP A 1 98 ? 9.545 -8.570 -5.862 1.00 82.31 98 ASP A CA 1
ATOM 773 C C . ASP A 1 98 ? 8.949 -9.986 -5.855 1.00 82.31 98 ASP A C 1
ATOM 775 O O . ASP A 1 98 ? 9.035 -10.745 -6.818 1.00 82.31 98 ASP A O 1
ATOM 779 N N . ASN A 1 99 ? 8.324 -10.367 -4.742 1.00 84.88 99 ASN A N 1
ATOM 780 C CA . ASN A 1 99 ? 7.702 -11.686 -4.609 1.00 84.88 99 ASN A CA 1
ATOM 781 C C . ASN A 1 99 ? 6.228 -11.709 -5.051 1.00 84.88 99 ASN A C 1
ATOM 783 O O . ASN A 1 99 ? 5.562 -12.739 -4.904 1.00 84.88 99 ASN A O 1
ATOM 787 N N . GLY A 1 100 ? 5.702 -10.585 -5.549 1.00 87.88 100 GLY A N 1
ATOM 788 C CA . GLY A 1 100 ? 4.370 -10.451 -6.127 1.00 87.88 100 GLY A CA 1
ATOM 789 C C . GLY A 1 100 ? 3.223 -10.630 -5.137 1.00 87.88 100 GLY A C 1
ATOM 790 O O . GLY A 1 100 ? 2.072 -10.725 -5.559 1.00 87.88 100 GLY A O 1
ATOM 791 N N . GLN A 1 101 ? 3.469 -10.728 -3.825 1.00 92.00 101 GLN A N 1
ATOM 792 C CA . GLN A 1 101 ? 2.406 -11.068 -2.867 1.00 92.00 101 GLN A CA 1
ATOM 793 C C . GLN A 1 101 ? 1.307 -10.002 -2.809 1.00 92.00 101 GLN A C 1
ATOM 795 O O . GLN A 1 101 ? 0.122 -10.340 -2.785 1.00 92.00 101 GLN A O 1
ATOM 800 N N . VAL A 1 102 ? 1.690 -8.722 -2.822 1.00 92.50 102 VAL A N 1
ATOM 801 C CA . VAL A 1 102 ? 0.732 -7.608 -2.820 1.00 92.50 102 VAL A CA 1
ATOM 802 C C . VAL A 1 102 ? -0.066 -7.593 -4.123 1.00 92.50 102 VAL A C 1
ATOM 804 O O . VAL A 1 102 ? -1.293 -7.538 -4.075 1.00 92.50 102 VAL A O 1
ATOM 807 N N . GLU A 1 103 ? 0.599 -7.715 -5.275 1.00 91.38 103 GLU A N 1
ATOM 808 C CA . GLU A 1 103 ? -0.071 -7.772 -6.579 1.00 91.38 103 GLU A CA 1
ATOM 809 C C . GLU A 1 103 ? -1.049 -8.953 -6.659 1.00 91.38 103 GLU A C 1
ATOM 811 O O . GLU A 1 103 ? -2.206 -8.782 -7.041 1.00 91.38 103 GLU A O 1
ATOM 816 N N . ASN A 1 104 ? -0.626 -10.146 -6.237 1.00 92.56 104 ASN A N 1
ATOM 817 C CA . ASN A 1 104 ? -1.477 -11.332 -6.204 1.00 92.56 104 ASN A CA 1
ATOM 818 C C . ASN A 1 104 ? -2.711 -11.121 -5.317 1.00 92.56 104 ASN A C 1
ATOM 820 O O . ASN A 1 104 ? -3.823 -11.494 -5.701 1.00 92.56 104 ASN A O 1
ATOM 824 N N . ALA A 1 105 ? -2.545 -10.487 -4.153 1.00 94.06 105 ALA A N 1
ATOM 825 C CA . ALA A 1 105 ? -3.653 -10.165 -3.262 1.00 94.06 105 ALA A CA 1
ATOM 826 C C . ALA A 1 105 ? -4.601 -9.109 -3.858 1.00 94.06 105 ALA A C 1
ATOM 828 O O . ALA A 1 105 ? -5.818 -9.240 -3.712 1.00 94.06 105 ALA A O 1
ATOM 829 N N . ILE A 1 106 ? -4.078 -8.106 -4.572 1.00 92.69 106 ILE A N 1
ATOM 830 C CA . ILE A 1 106 ? -4.880 -7.104 -5.296 1.00 92.69 106 ILE A CA 1
ATOM 831 C C . ILE A 1 106 ? -5.669 -7.764 -6.427 1.00 92.69 106 ILE A C 1
ATOM 833 O O . ILE A 1 106 ? -6.873 -7.548 -6.537 1.00 92.69 106 ILE A O 1
ATOM 837 N N . ARG A 1 107 ? -5.040 -8.640 -7.217 1.00 91.38 107 ARG A N 1
ATOM 838 C CA . ARG A 1 107 ? -5.723 -9.408 -8.270 1.00 91.38 107 ARG A CA 1
ATOM 839 C C . ARG A 1 107 ? -6.831 -10.283 -7.684 1.00 91.38 107 ARG A C 1
ATOM 841 O O . ARG A 1 107 ? -7.950 -10.280 -8.190 1.00 91.38 107 ARG A O 1
ATOM 848 N N . ALA A 1 108 ? -6.558 -10.982 -6.583 1.00 91.25 108 ALA A N 1
ATOM 849 C CA . ALA A 1 108 ? -7.561 -11.777 -5.877 1.00 91.25 108 ALA A CA 1
ATOM 850 C C . ALA A 1 108 ? -8.713 -10.915 -5.330 1.00 91.25 108 ALA A C 1
ATOM 852 O O . ALA A 1 108 ? -9.870 -11.334 -5.380 1.00 91.25 108 ALA A O 1
ATOM 853 N N . TRP A 1 109 ? -8.425 -9.709 -4.839 1.00 92.69 109 TRP A N 1
ATOM 854 C CA . TRP A 1 109 ? -9.451 -8.750 -4.432 1.00 92.69 109 TRP A CA 1
ATOM 855 C C . TRP A 1 109 ? -10.303 -8.293 -5.624 1.00 92.69 109 TRP A C 1
ATOM 857 O O . TRP A 1 109 ? -11.526 -8.386 -5.543 1.00 92.69 109 TRP A O 1
ATOM 867 N N . ALA A 1 110 ? -9.697 -7.931 -6.756 1.00 87.50 110 ALA A N 1
ATOM 868 C CA . ALA A 1 110 ? -10.416 -7.496 -7.955 1.00 87.50 110 ALA A CA 1
ATOM 869 C C . ALA A 1 110 ? -11.383 -8.555 -8.513 1.00 87.50 110 ALA A C 1
ATOM 871 O O . ALA A 1 110 ? -12.442 -8.221 -9.035 1.00 87.50 110 ALA A O 1
ATOM 872 N N . THR A 1 111 ? -11.082 -9.849 -8.348 1.00 82.38 111 THR A N 1
ATOM 873 C CA . THR A 1 111 ? -12.028 -10.914 -8.744 1.00 82.38 111 THR A CA 1
ATOM 874 C C . THR A 1 111 ? -13.306 -10.957 -7.900 1.00 82.38 111 THR A C 1
ATOM 876 O O . THR A 1 111 ? -14.301 -11.537 -8.329 1.00 82.38 111 THR A O 1
ATOM 879 N N . LYS A 1 112 ? -13.285 -10.368 -6.699 1.00 74.38 112 LYS A N 1
ATOM 880 C CA . LYS A 1 112 ? -14.415 -10.327 -5.760 1.00 74.38 112 LYS A CA 1
ATOM 881 C C . LYS A 1 112 ? -15.133 -8.977 -5.749 1.00 74.38 112 LYS A C 1
ATOM 883 O O . LYS A 1 112 ? -16.249 -8.910 -5.244 1.00 74.38 112 LYS A O 1
ATOM 888 N N . ASP A 1 113 ? -14.506 -7.936 -6.295 1.00 70.69 113 ASP A N 1
ATOM 889 C CA . ASP A 1 113 ? -15.003 -6.563 -6.288 1.00 70.69 113 ASP A CA 1
ATOM 890 C C . ASP A 1 113 ? -14.627 -5.863 -7.607 1.00 70.69 113 ASP A C 1
ATOM 892 O O . ASP A 1 113 ? -13.464 -5.541 -7.857 1.00 70.69 113 ASP A O 1
ATOM 896 N N . PHE A 1 114 ? -15.613 -5.658 -8.487 1.00 56.62 114 PHE A N 1
ATOM 897 C CA . PHE A 1 114 ? -15.394 -5.210 -9.871 1.00 56.62 114 PHE A CA 1
ATOM 898 C C . PHE A 1 114 ? -14.831 -3.779 -9.996 1.00 56.62 114 PHE A C 1
ATOM 900 O O . PHE A 1 114 ? -14.438 -3.382 -11.089 1.00 56.62 114 PHE A O 1
ATOM 907 N N . ASN A 1 115 ? -14.755 -3.011 -8.903 1.00 59.25 115 ASN A N 1
ATOM 908 C CA . ASN A 1 115 ? -14.220 -1.643 -8.896 1.00 59.25 115 ASN A CA 1
ATOM 909 C C . ASN A 1 115 ? -12.680 -1.559 -8.834 1.00 59.25 115 ASN A C 1
ATOM 911 O O . ASN A 1 115 ? -12.140 -0.458 -8.862 1.00 59.25 115 ASN A O 1
ATOM 915 N N . VAL A 1 116 ? -11.964 -2.689 -8.768 1.00 56.09 116 VAL A N 1
ATOM 916 C CA . VAL A 1 116 ? -10.486 -2.734 -8.644 1.00 56.09 116 VAL A CA 1
ATOM 917 C C . VAL A 1 116 ? -9.798 -3.107 -9.971 1.00 56.09 116 VAL A C 1
ATOM 919 O O . VAL A 1 116 ? -8.611 -3.414 -10.016 1.00 56.09 116 VAL A O 1
ATOM 922 N N . ALA A 1 117 ? -10.532 -3.075 -11.083 1.00 45.41 117 ALA A N 1
ATOM 923 C CA . ALA A 1 117 ? -9.995 -3.310 -12.419 1.00 45.41 117 ALA A CA 1
ATOM 924 C C . ALA A 1 117 ? -9.897 -1.992 -13.204 1.00 45.41 117 ALA A C 1
ATOM 926 O O . ALA A 1 117 ? -10.833 -1.630 -13.917 1.00 45.41 117 ALA A O 1
ATOM 927 N N . ALA A 1 118 ? -8.776 -1.280 -13.077 1.00 38.44 118 ALA A N 1
ATOM 928 C CA . ALA A 1 118 ? -8.346 -0.258 -14.033 1.00 38.44 118 ALA A CA 1
ATOM 929 C C . ALA A 1 118 ? -6.825 -0.095 -13.983 1.00 38.44 118 ALA A C 1
ATOM 931 O O . ALA A 1 118 ? -6.308 0.156 -12.872 1.00 38.44 118 ALA A O 1
#

Secondary structure (DSSP, 8-state):
-----------HHHHHHHHHHHHHHH-GGG--HHHHHHHTT--HHHHTTT-SSHHHHHHHHHHHHHIIIIIIHHHHHHHH---HHHHHHHHHHHHHHS--HHHHHHHHHHTT-GGG--

Foldseek 3Di:
DDPDPDPPLCALVLLLVVLLVCLLVPANVSSALCVSCVVVVHDSVSVVVRDVHSVRSVVVNLVVCCCVLPVVLVVVLVVVDDDPVSSVVSSVVVVVVDPCSSVVRLVVVCVVPVVSDD

pLDDT: mean 87.72, std 16.25, range [36.19, 98.19]

Sequence (118 aa):
MVKKNEISKLGKQDWIGLGLKVLAESGVEAVRVEPLAKLLNVTKGSFYWHFKNREELLDAMLQDWVRRETDSIITQVEAMGGDAATKLLNLFELAIQDNGQVENAIRAWATKDFNVAA

Radius of gyration: 17.54 Å; chains: 1; bounding box: 36×25×55 Å